Protein AF-A0A556SUE9-F1 (afdb_monomer_lite)

Organism: NCBI:txid1196095

Foldseek 3Di:
DLPVVLVVLVVLLVVLQVLLVVLVVLLVCQVCVVVVVHPHGPDDPVVSVVSNVSSVVSNVVSVVSVVVRPPPDDPPDD

Radius of gyration: 18.41 Å; chains: 1; bounding box: 41×22×58 Å

pLDDT: mean 86.81, std 15.44, range [37.22, 98.5]

Secondary structure (DSSP, 8-state):
-HHHHHHHHHHHHHHHHHHHHHHHHHHHHHHTTTTTT-SS-SS-HHHHHHHHHHHHHHHHHHHHHHHT----------

Structure (mmCIF, N/CA/C/O backbone):
data_AF-A0A556SUE9-F1
#
_entry.id   AF-A0A556SUE9-F1
#
loop_
_atom_site.group_PDB
_atom_site.id
_atom_site.type_symbol
_atom_site.label_atom_id
_atom_site.label_alt_id
_atom_site.label_comp_id
_atom_site.label_asym_id
_atom_site.label_entity_id
_atom_site.label_seq_id
_atom_site.pdbx_PDB_ins_code
_atom_site.Cartn_x
_atom_site.Cartn_y
_atom_site.Cartn_z
_atom_site.occupancy
_atom_site.B_iso_or_equiv
_atom_site.auth_seq_id
_atom_site.auth_comp_id
_atom_site.auth_asym_id
_atom_site.auth_atom_id
_atom_site.pdbx_PDB_model_num
ATOM 1 N N . MET A 1 1 ? -22.030 -9.177 21.072 1.00 48.06 1 MET A N 1
ATOM 2 C CA . MET A 1 1 ? -22.215 -8.596 19.716 1.00 48.06 1 MET A CA 1
ATOM 3 C C . MET A 1 1 ? -20.995 -7.803 19.211 1.00 48.06 1 MET A C 1
ATOM 5 O O . MET A 1 1 ? -20.933 -7.567 18.013 1.00 48.06 1 MET A O 1
ATOM 9 N N . ASN A 1 2 ? -19.990 -7.487 20.046 1.00 56.69 2 ASN A N 1
ATOM 10 C CA . ASN A 1 2 ? -18.765 -6.768 19.633 1.00 56.69 2 ASN A CA 1
ATOM 11 C C . ASN A 1 2 ? -17.823 -7.558 18.707 1.00 56.69 2 ASN A C 1
ATOM 13 O O . ASN A 1 2 ? -17.176 -6.985 17.837 1.00 56.69 2 ASN A O 1
ATOM 17 N N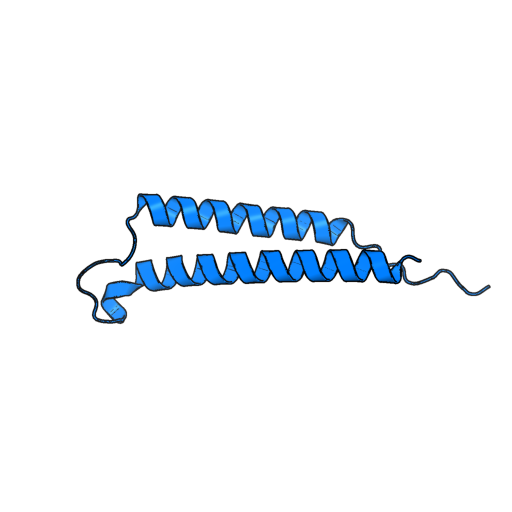 . ASN A 1 3 ? -17.798 -8.886 18.830 1.00 62.00 3 ASN A N 1
ATOM 18 C CA . ASN A 1 3 ? -16.826 -9.728 18.129 1.00 62.00 3 ASN A CA 1
ATOM 19 C C . ASN A 1 3 ? -17.005 -9.732 16.587 1.00 62.00 3 ASN A C 1
ATOM 21 O O . ASN A 1 3 ? -16.037 -9.671 15.838 1.00 62.00 3 ASN A O 1
ATOM 25 N N . ALA A 1 4 ? -18.245 -9.712 16.080 1.00 71.88 4 ALA A N 1
ATOM 26 C CA . ALA A 1 4 ? -18.501 -9.685 14.632 1.00 71.88 4 ALA A CA 1
ATOM 27 C C . ALA A 1 4 ? -18.127 -8.340 13.975 1.00 71.88 4 ALA A C 1
ATOM 29 O O . ALA A 1 4 ? -17.637 -8.320 12.845 1.00 71.88 4 ALA A O 1
ATOM 30 N N . ASN A 1 5 ? -18.319 -7.224 14.688 1.00 79.75 5 ASN A N 1
ATOM 31 C CA . ASN A 1 5 ? -17.916 -5.899 14.212 1.00 79.75 5 ASN A CA 1
ATOM 32 C C . ASN A 1 5 ? -16.392 -5.760 14.180 1.00 79.75 5 ASN A C 1
ATOM 34 O O . ASN A 1 5 ? -15.858 -5.286 13.179 1.00 79.75 5 ASN A O 1
ATOM 38 N N . ASN A 1 6 ? -15.702 -6.244 15.216 1.00 82.81 6 ASN A N 1
ATOM 39 C CA . ASN A 1 6 ? -14.241 -6.247 15.252 1.00 82.81 6 ASN A CA 1
ATOM 40 C C . ASN A 1 6 ? -13.646 -7.130 14.151 1.00 82.81 6 ASN A C 1
ATOM 42 O O . ASN A 1 6 ? -12.747 -6.675 13.457 1.00 82.81 6 ASN A O 1
ATOM 46 N N . HIS A 1 7 ? -14.179 -8.334 13.907 1.00 86.69 7 HIS A N 1
ATOM 47 C CA . HIS A 1 7 ? -13.722 -9.164 12.784 1.00 86.69 7 HIS A CA 1
ATOM 48 C C . HIS A 1 7 ? -13.879 -8.463 11.431 1.00 86.69 7 HIS A C 1
ATOM 50 O O . HIS A 1 7 ? -12.981 -8.525 10.597 1.00 86.69 7 HIS A O 1
ATOM 56 N N . ARG A 1 8 ? -14.997 -7.759 11.205 1.00 88.00 8 ARG A N 1
ATOM 57 C CA . ARG A 1 8 ? -15.192 -6.996 9.965 1.00 88.00 8 ARG A CA 1
ATOM 58 C C . ARG A 1 8 ? -14.182 -5.853 9.835 1.00 88.00 8 ARG A C 1
ATOM 60 O O . ARG A 1 8 ? -13.657 -5.645 8.747 1.00 88.00 8 ARG A O 1
ATOM 67 N N . LEU A 1 9 ? -13.920 -5.122 10.921 1.00 91.06 9 LEU A N 1
ATOM 68 C CA . LEU A 1 9 ? -12.921 -4.050 10.936 1.00 91.06 9 LEU A CA 1
ATOM 69 C C . LEU A 1 9 ? -11.513 -4.595 10.675 1.00 91.06 9 LEU A C 1
ATOM 71 O O . LEU A 1 9 ? -10.818 -4.065 9.818 1.00 91.06 9 LEU A O 1
ATOM 75 N N . ILE A 1 10 ? -11.130 -5.691 11.332 1.00 92.94 10 ILE A N 1
ATOM 76 C CA . ILE A 1 10 ? -9.833 -6.351 11.126 1.00 92.94 10 ILE A CA 1
ATOM 77 C C . ILE A 1 10 ? -9.675 -6.784 9.666 1.00 92.94 10 ILE A C 1
ATOM 79 O O . ILE A 1 10 ? -8.694 -6.408 9.033 1.00 92.94 10 ILE A O 1
ATOM 83 N N . ASN A 1 11 ? -10.668 -7.467 9.090 1.00 94.75 11 ASN A N 1
ATOM 84 C CA . ASN A 1 11 ? -10.611 -7.880 7.684 1.00 94.75 11 ASN A CA 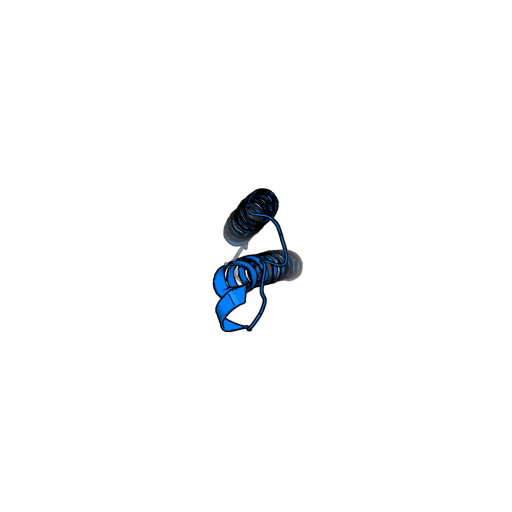1
ATOM 85 C C . ASN A 1 11 ? -10.469 -6.681 6.728 1.00 94.75 11 ASN A C 1
ATOM 87 O O . ASN A 1 11 ? -9.753 -6.757 5.726 1.00 94.75 11 ASN A O 1
ATOM 91 N N . ASN A 1 12 ? -11.149 -5.567 7.019 1.00 95.56 12 ASN A N 1
ATOM 92 C CA . ASN A 1 12 ? -11.054 -4.352 6.211 1.00 95.56 12 ASN A CA 1
ATOM 93 C C . ASN A 1 12 ? -9.659 -3.718 6.298 1.00 95.56 12 ASN A C 1
ATOM 95 O O . ASN A 1 12 ? -9.124 -3.300 5.270 1.00 95.56 12 ASN A O 1
ATOM 99 N N . ILE A 1 13 ? -9.068 -3.681 7.493 1.00 96.75 13 ILE A N 1
ATOM 100 C CA . ILE A 1 13 ? -7.701 -3.202 7.729 1.00 96.75 13 ILE A CA 1
ATOM 101 C C . ILE A 1 13 ? -6.706 -4.077 6.969 1.00 96.75 13 ILE A C 1
ATOM 103 O O . ILE A 1 13 ? -5.915 -3.558 6.186 1.00 96.75 13 ILE A O 1
ATOM 107 N N . GLU A 1 14 ? -6.780 -5.399 7.134 1.00 97.50 14 GLU A N 1
ATOM 108 C CA . GLU A 1 14 ? -5.898 -6.352 6.450 1.00 97.50 14 GLU A CA 1
ATOM 109 C C . GLU A 1 14 ? -5.977 -6.204 4.929 1.00 97.50 14 GLU A C 1
ATOM 111 O O . GLU A 1 14 ? -4.951 -6.170 4.250 1.00 97.50 14 GLU A O 1
ATOM 116 N N . THR A 1 15 ? -7.186 -6.031 4.390 1.00 98.00 15 THR A N 1
ATOM 117 C CA . THR A 1 15 ? -7.393 -5.825 2.953 1.00 98.00 15 THR A CA 1
ATOM 118 C C . THR A 1 15 ? -6.728 -4.539 2.459 1.00 98.00 15 THR A C 1
ATOM 120 O O . THR A 1 15 ? -6.036 -4.566 1.440 1.00 98.00 15 THR A O 1
ATOM 123 N N . LYS A 1 16 ? -6.899 -3.415 3.171 1.00 98.44 16 LYS A N 1
ATOM 124 C CA . LYS A 1 16 ? -6.265 -2.138 2.801 1.00 98.44 16 LYS A CA 1
ATOM 125 C C . LYS A 1 16 ? -4.743 -2.224 2.869 1.00 98.44 16 LYS A C 1
ATOM 127 O O . LYS A 1 16 ? -4.067 -1.792 1.940 1.00 98.44 16 LYS A O 1
ATOM 132 N N . LEU A 1 17 ? -4.207 -2.829 3.929 1.00 98.44 17 LEU A N 1
ATOM 133 C CA . LEU A 1 17 ? -2.765 -3.006 4.094 1.00 98.44 17 LEU A CA 1
ATOM 134 C C . LEU A 1 17 ? -2.176 -3.915 3.008 1.00 98.44 17 LEU A C 1
ATOM 136 O O . LEU A 1 17 ? -1.127 -3.590 2.457 1.00 98.44 17 LEU A O 1
ATOM 140 N N . ALA A 1 18 ? -2.861 -5.000 2.632 1.00 98.31 18 ALA A N 1
ATOM 141 C CA . ALA A 1 18 ? -2.427 -5.876 1.543 1.00 98.31 18 ALA A CA 1
ATOM 142 C C . ALA A 1 18 ? -2.414 -5.156 0.180 1.00 98.31 18 ALA A C 1
ATOM 144 O O . ALA A 1 18 ? -1.489 -5.340 -0.620 1.00 98.31 18 ALA A O 1
ATOM 145 N N . GLN A 1 19 ? -3.412 -4.304 -0.081 1.00 98.12 19 GLN A N 1
ATOM 146 C CA . GLN A 1 19 ? -3.449 -3.472 -1.287 1.00 98.12 19 GLN A CA 1
ATOM 147 C C . GLN A 1 19 ? -2.308 -2.448 -1.295 1.00 98.12 19 GLN A C 1
ATOM 149 O O . GLN A 1 19 ? -1.567 -2.380 -2.275 1.00 98.12 19 GLN A O 1
ATOM 154 N N . ALA A 1 20 ? -2.106 -1.721 -0.192 1.00 98.38 20 ALA A N 1
ATOM 155 C CA . ALA A 1 20 ? -1.016 -0.758 -0.059 1.00 98.38 20 ALA A CA 1
ATOM 156 C C . ALA A 1 20 ? 0.358 -1.425 -0.228 1.00 98.38 20 ALA A C 1
ATOM 158 O O . ALA A 1 20 ? 1.199 -0.929 -0.974 1.00 98.38 20 ALA A O 1
ATOM 159 N N . GLN A 1 21 ? 0.573 -2.591 0.391 1.00 98.19 21 GLN A N 1
ATOM 160 C CA . GLN A 1 21 ? 1.807 -3.364 0.243 1.00 98.19 21 GLN A CA 1
ATOM 161 C C . GLN A 1 21 ? 2.058 -3.764 -1.216 1.00 98.19 21 GLN A C 1
ATOM 163 O O . GLN A 1 21 ? 3.188 -3.674 -1.695 1.00 98.19 21 GLN A O 1
ATOM 168 N N . SER A 1 22 ? 1.011 -4.174 -1.936 1.00 97.31 22 SER A N 1
ATOM 169 C CA . SER A 1 22 ? 1.118 -4.523 -3.355 1.00 97.31 22 SER A CA 1
ATOM 170 C C . SER A 1 22 ? 1.489 -3.307 -4.208 1.00 97.31 22 SER A C 1
ATOM 172 O O . SER A 1 22 ? 2.377 -3.405 -5.049 1.00 97.31 22 SER A O 1
ATOM 174 N N . MET A 1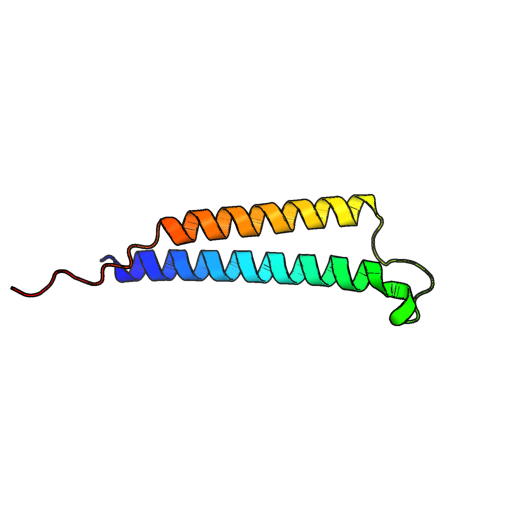 23 ? 0.879 -2.145 -3.956 1.00 97.44 23 MET A N 1
ATOM 175 C CA . MET A 1 23 ? 1.216 -0.894 -4.650 1.00 97.44 23 MET A CA 1
ATOM 176 C C . MET A 1 23 ? 2.653 -0.442 -4.359 1.00 97.44 23 MET A C 1
ATOM 178 O O . MET A 1 23 ? 3.378 -0.080 -5.280 1.00 97.44 23 MET A O 1
ATOM 182 N N . ILE A 1 24 ? 3.096 -0.520 -3.100 1.00 96.81 24 ILE A N 1
ATOM 183 C CA . ILE A 1 24 ? 4.477 -0.204 -2.701 1.00 96.81 24 ILE A CA 1
ATOM 184 C C . ILE A 1 24 ? 5.471 -1.134 -3.391 1.00 96.81 24 ILE A C 1
ATOM 186 O O . ILE A 1 24 ? 6.518 -0.673 -3.841 1.00 96.81 24 ILE A O 1
ATOM 190 N N . LYS A 1 25 ? 5.142 -2.423 -3.521 1.00 95.50 25 LYS A N 1
ATOM 191 C CA . LYS A 1 25 ? 5.980 -3.367 -4.260 1.00 95.50 25 LYS A CA 1
ATOM 192 C C . LYS A 1 25 ? 6.114 -2.965 -5.728 1.00 95.50 25 LYS A C 1
ATOM 194 O O . LYS A 1 25 ? 7.225 -2.893 -6.227 1.00 95.50 25 LYS A O 1
ATOM 199 N N . VAL A 1 26 ? 5.007 -2.622 -6.385 1.00 93.56 26 VAL A N 1
ATOM 200 C CA . VAL A 1 26 ? 5.028 -2.120 -7.768 1.00 93.56 26 VAL A CA 1
ATOM 201 C C . VAL A 1 26 ? 5.892 -0.857 -7.874 1.00 93.56 26 VAL A C 1
ATOM 203 O O . VAL A 1 26 ? 6.703 -0.746 -8.780 1.00 93.56 26 VAL A O 1
ATOM 206 N N . ILE A 1 27 ? 5.802 0.082 -6.932 1.00 94.94 27 ILE A N 1
ATOM 207 C CA . ILE A 1 27 ? 6.667 1.275 -6.926 1.00 94.94 27 ILE A CA 1
ATOM 208 C C . ILE A 1 27 ? 8.149 0.896 -6.787 1.00 94.94 27 ILE A C 1
ATOM 210 O O . ILE A 1 27 ? 8.999 1.453 -7.481 1.00 94.94 27 ILE A O 1
ATOM 214 N N . TRP A 1 28 ? 8.458 -0.038 -5.888 1.00 94.44 28 TRP A N 1
ATOM 215 C CA . TRP A 1 28 ? 9.819 -0.497 -5.626 1.00 94.44 28 TRP A CA 1
ATOM 216 C C . TRP A 1 28 ? 10.429 -1.210 -6.833 1.00 94.44 28 TRP A C 1
ATOM 218 O O . TRP A 1 28 ? 11.531 -0.865 -7.258 1.00 94.44 28 TRP A O 1
ATOM 228 N N . ASP A 1 29 ? 9.701 -2.159 -7.414 1.00 92.81 29 ASP A N 1
ATOM 229 C CA . ASP A 1 29 ? 10.133 -2.900 -8.597 1.00 92.81 29 ASP A CA 1
ATOM 230 C C . ASP A 1 29 ? 10.301 -1.919 -9.778 1.00 92.81 29 ASP A C 1
ATOM 232 O O . ASP A 1 29 ? 11.283 -1.990 -10.516 1.00 92.81 29 ASP A O 1
ATOM 236 N N . ASN A 1 30 ? 9.425 -0.906 -9.897 1.00 93.50 30 ASN A N 1
ATOM 237 C CA . ASN A 1 30 ? 9.532 0.118 -10.943 1.00 93.50 30 ASN A CA 1
ATOM 238 C C . ASN A 1 30 ? 10.761 1.004 -10.770 1.00 93.50 30 ASN A C 1
ATOM 240 O O . ASN A 1 30 ? 11.330 1.465 -11.752 1.00 93.50 30 ASN A O 1
ATOM 244 N N . HIS A 1 31 ? 11.169 1.274 -9.530 1.00 92.19 31 HIS A N 1
ATOM 245 C CA . HIS A 1 31 ? 12.376 2.041 -9.245 1.00 92.19 31 HIS A CA 1
ATOM 246 C C . HIS A 1 31 ? 13.643 1.249 -9.588 1.00 92.19 31 HIS A C 1
ATOM 248 O O . HIS A 1 31 ? 14.606 1.819 -10.102 1.00 92.19 31 HIS A O 1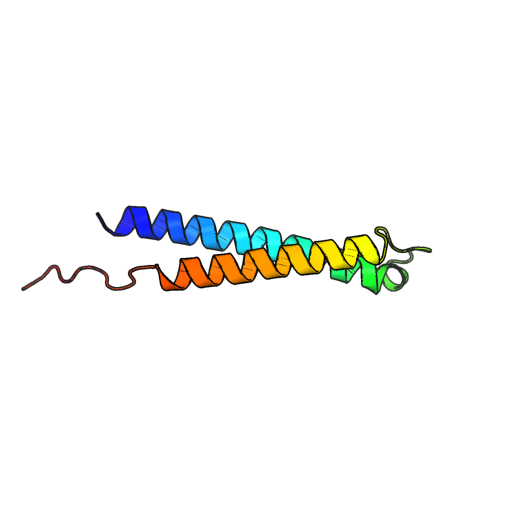
ATOM 254 N N . ASN A 1 32 ? 13.615 -0.065 -9.353 1.00 93.06 32 ASN A N 1
ATOM 255 C CA . ASN A 1 32 ? 14.752 -0.965 -9.535 1.00 93.06 32 ASN A CA 1
ATOM 256 C C . ASN A 1 32 ? 14.723 -1.729 -10.870 1.00 93.06 32 ASN A C 1
ATOM 258 O O . ASN A 1 32 ? 15.445 -2.708 -11.025 1.00 93.06 32 ASN A O 1
ATOM 262 N N . TYR A 1 33 ? 13.944 -1.274 -11.857 1.00 90.88 33 TYR A N 1
ATOM 263 C CA . TYR A 1 33 ? 13.777 -1.939 -13.158 1.00 90.88 33 TYR A CA 1
ATOM 264 C C . TYR A 1 33 ? 15.105 -2.344 -13.830 1.00 90.88 33 TYR A C 1
ATOM 266 O O . TYR A 1 33 ? 15.200 -3.404 -14.447 1.00 90.88 33 TYR A O 1
ATOM 274 N N . LYS A 1 34 ? 16.163 -1.538 -13.663 1.00 89.56 34 LYS A N 1
ATOM 275 C CA . LYS A 1 34 ? 17.500 -1.837 -14.201 1.00 89.56 34 LYS A CA 1
ATOM 276 C C . LYS A 1 34 ? 18.156 -3.050 -13.551 1.00 89.56 34 LYS A C 1
ATOM 278 O O . LYS A 1 34 ? 18.844 -3.798 -14.241 1.00 89.56 34 LYS A O 1
ATOM 283 N N . ASP A 1 35 ? 17.948 -3.248 -12.253 1.00 89.88 35 ASP A N 1
ATOM 284 C CA . ASP A 1 35 ? 18.481 -4.400 -11.521 1.00 89.88 35 ASP A CA 1
ATOM 285 C C . ASP A 1 35 ? 17.774 -5.698 -11.943 1.00 89.88 35 ASP A C 1
ATOM 287 O O . ASP A 1 35 ? 18.352 -6.781 -11.853 1.00 89.88 35 ASP A O 1
ATOM 291 N N . GLU A 1 36 ? 16.557 -5.588 -12.487 1.00 83.25 36 GLU A N 1
ATOM 292 C CA . GLU A 1 36 ? 15.816 -6.693 -13.106 1.00 83.25 36 GLU A CA 1
ATOM 293 C C . GLU A 1 36 ? 16.155 -6.904 -14.594 1.00 83.25 36 GLU A C 1
ATOM 295 O O . GLU A 1 36 ? 15.613 -7.801 -15.242 1.00 83.25 36 GLU A O 1
ATOM 300 N N . GLY A 1 37 ? 17.086 -6.116 -15.143 1.00 87.62 37 GLY A N 1
ATOM 301 C CA . GLY A 1 37 ? 17.524 -6.215 -16.536 1.00 87.62 37 GLY A CA 1
ATOM 302 C C . GLY A 1 37 ? 16.563 -5.586 -17.546 1.00 87.62 37 GLY A C 1
ATOM 303 O O . GLY A 1 37 ? 16.627 -5.931 -18.725 1.00 87.62 37 GLY A O 1
ATOM 304 N N . LEU A 1 38 ? 15.679 -4.689 -17.103 1.00 87.25 38 LEU A N 1
ATOM 305 C CA . LEU A 1 38 ? 14.783 -3.932 -17.976 1.00 87.25 38 LEU A CA 1
ATOM 306 C C . LEU A 1 38 ? 15.452 -2.637 -18.461 1.00 87.25 38 LEU A C 1
ATOM 308 O O . LEU A 1 38 ? 16.161 -1.963 -17.709 1.00 87.25 38 LEU A O 1
ATOM 312 N N . ASP A 1 39 ? 15.187 -2.272 -19.717 1.00 90.81 39 ASP A N 1
ATOM 313 C CA . ASP A 1 39 ? 15.735 -1.060 -20.344 1.00 90.81 39 ASP A CA 1
ATOM 314 C C . ASP A 1 39 ? 15.015 0.220 -19.886 1.00 90.81 39 ASP A C 1
ATOM 316 O O . ASP A 1 39 ? 15.619 1.295 -19.828 1.00 90.81 39 ASP A O 1
ATOM 320 N N . GLU A 1 40 ? 13.737 0.102 -19.524 1.00 91.75 40 GLU A N 1
ATOM 321 C CA . GLU A 1 40 ? 12.871 1.198 -19.093 1.00 91.75 40 GLU A CA 1
ATOM 322 C C . GLU A 1 40 ? 11.947 0.764 -17.938 1.00 91.75 40 GLU A C 1
ATOM 324 O O . GLU A 1 40 ? 11.690 -0.434 -17.774 1.00 91.75 40 GLU A O 1
ATOM 329 N N . PRO A 1 41 ? 11.474 1.711 -17.103 1.00 89.56 41 PRO A N 1
ATOM 330 C CA . PRO A 1 41 ? 10.484 1.414 -16.073 1.00 89.56 41 PRO A CA 1
ATOM 331 C C . PRO A 1 41 ? 9.158 0.973 -16.705 1.00 89.56 41 PRO A C 1
ATOM 333 O O . PRO A 1 41 ? 8.793 1.414 -17.792 1.00 89.56 41 PRO A O 1
ATOM 336 N N . PHE A 1 42 ? 8.408 0.121 -16.008 1.00 88.19 42 PHE A N 1
ATOM 337 C CA . PHE A 1 42 ? 7.129 -0.403 -16.496 1.00 88.19 42 PHE A CA 1
ATOM 338 C C . PHE A 1 42 ? 5.942 0.546 -16.264 1.00 88.19 42 PHE A C 1
ATOM 340 O O . PHE A 1 42 ? 4.884 0.350 -16.861 1.00 88.19 42 PHE A O 1
ATOM 347 N N . ILE A 1 43 ? 6.095 1.557 -15.401 1.00 89.88 43 ILE A N 1
ATOM 348 C CA . ILE A 1 43 ? 5.179 2.698 -15.279 1.00 89.88 43 ILE A CA 1
ATOM 349 C C . ILE A 1 43 ? 5.948 4.019 -15.222 1.00 89.88 43 ILE A C 1
ATOM 351 O O . ILE A 1 43 ? 7.051 4.109 -14.673 1.00 89.88 43 ILE A O 1
ATOM 355 N N . ASP A 1 44 ? 5.317 5.075 -15.724 1.00 90.06 44 ASP A N 1
ATOM 356 C CA . ASP A 1 44 ? 5.884 6.417 -15.736 1.00 90.06 44 ASP A CA 1
ATOM 357 C C . ASP A 1 44 ? 6.018 6.995 -14.317 1.00 90.06 44 ASP A C 1
ATOM 359 O O . ASP A 1 44 ? 5.359 6.581 -13.354 1.00 90.06 44 ASP A O 1
ATOM 363 N N . HIS A 1 45 ? 6.859 8.024 -14.173 1.00 80.50 45 HIS A N 1
ATOM 364 C CA . HIS A 1 45 ? 7.073 8.676 -12.880 1.00 80.50 45 HIS A CA 1
ATOM 365 C C . HIS A 1 45 ? 5.770 9.267 -12.306 1.00 80.50 45 HIS A C 1
ATOM 367 O O . HIS A 1 45 ? 5.518 9.130 -11.105 1.00 80.50 45 HIS A O 1
ATOM 373 N N . CYS A 1 46 ? 4.934 9.902 -13.135 1.00 82.69 46 CYS A N 1
ATOM 374 C CA . CYS A 1 46 ? 3.655 10.466 -12.691 1.00 82.69 46 CYS A CA 1
ATOM 375 C C . CYS A 1 46 ? 2.734 9.384 -12.110 1.00 82.69 46 CYS A C 1
ATOM 377 O O . CYS A 1 46 ? 2.175 9.568 -11.029 1.00 82.69 46 CYS A O 1
ATOM 379 N N . ASP A 1 47 ? 2.643 8.233 -12.775 1.00 90.38 47 ASP A N 1
ATOM 380 C CA . ASP A 1 47 ? 1.825 7.109 -12.318 1.00 90.38 47 ASP A CA 1
ATOM 381 C C . ASP A 1 47 ? 2.390 6.480 -11.046 1.00 90.38 47 ASP A C 1
ATOM 383 O O . ASP A 1 47 ? 1.643 6.182 -10.118 1.00 90.38 47 ASP A O 1
ATOM 387 N N . THR A 1 48 ? 3.717 6.388 -10.935 1.00 92.38 48 THR A N 1
ATOM 388 C CA . THR A 1 48 ? 4.388 5.966 -9.696 1.00 92.38 48 THR A CA 1
ATOM 389 C C . THR A 1 48 ? 4.022 6.882 -8.520 1.00 92.38 48 THR A C 1
ATOM 391 O O . THR A 1 48 ? 3.746 6.404 -7.419 1.00 92.38 48 THR A O 1
ATOM 394 N N . GLY A 1 49 ? 3.976 8.200 -8.746 1.00 92.12 49 GLY A N 1
ATOM 395 C CA . GLY A 1 49 ? 3.552 9.176 -7.738 1.00 92.12 49 GLY A CA 1
ATOM 396 C C . GLY A 1 49 ? 2.092 8.995 -7.314 1.00 92.12 49 GLY A C 1
ATOM 397 O O . GLY A 1 49 ? 1.797 9.020 -6.119 1.00 92.12 49 GLY A O 1
ATOM 398 N N . ASN A 1 50 ? 1.199 8.739 -8.274 1.00 95.06 50 ASN A N 1
ATOM 399 C CA . ASN A 1 50 ? -0.211 8.449 -8.005 1.00 95.06 50 ASN A CA 1
ATOM 400 C C . ASN A 1 50 ? -0.386 7.155 -7.194 1.00 95.06 50 ASN A C 1
ATOM 402 O O . ASN A 1 50 ? -1.169 7.133 -6.244 1.00 95.06 50 ASN A O 1
ATOM 406 N N . LEU A 1 51 ? 0.364 6.093 -7.522 1.00 95.69 51 LEU A N 1
ATOM 407 C CA . LEU A 1 51 ? 0.357 4.853 -6.740 1.00 95.69 51 LEU A CA 1
ATOM 408 C C . LEU A 1 51 ? 0.846 5.085 -5.306 1.00 95.69 51 LEU A C 1
ATOM 410 O O . LEU A 1 51 ? 0.279 4.515 -4.377 1.00 95.69 51 LEU A O 1
ATOM 414 N N . LEU A 1 52 ? 1.881 5.912 -5.113 1.00 96.12 52 LEU A N 1
ATOM 415 C CA . LEU A 1 52 ? 2.411 6.193 -3.778 1.00 96.12 52 LEU A CA 1
ATOM 416 C C . LEU A 1 52 ? 1.384 6.935 -2.919 1.00 96.12 52 LEU A C 1
ATOM 418 O O . LEU A 1 52 ? 1.202 6.596 -1.752 1.00 96.12 52 LEU A O 1
ATOM 422 N N . TRP A 1 53 ? 0.697 7.913 -3.510 1.00 97.75 53 TRP A N 1
ATOM 423 C CA . TRP A 1 53 ? -0.416 8.611 -2.869 1.00 97.75 53 TRP A CA 1
ATOM 424 C C . TRP A 1 53 ? -1.536 7.647 -2.472 1.00 97.75 53 TRP A C 1
ATOM 426 O O . TRP A 1 53 ? -1.900 7.590 -1.302 1.00 97.75 53 TRP A O 1
ATOM 436 N N . ALA A 1 54 ? -2.011 6.822 -3.410 1.00 97.69 54 ALA A N 1
ATOM 437 C CA . ALA A 1 54 ? -3.073 5.854 -3.142 1.00 97.69 54 ALA A CA 1
ATOM 438 C C . ALA A 1 54 ? -2.686 4.833 -2.054 1.00 97.69 54 ALA A C 1
ATOM 440 O O . ALA A 1 54 ? -3.505 4.490 -1.202 1.00 97.69 54 ALA A O 1
ATOM 441 N N . ALA A 1 55 ? -1.434 4.365 -2.045 1.00 98.00 55 ALA A N 1
ATOM 442 C CA . ALA A 1 55 ? -0.927 3.486 -0.993 1.00 98.00 55 ALA A CA 1
ATOM 443 C C . ALA A 1 55 ? -0.908 4.183 0.379 1.00 98.00 55 ALA A C 1
ATOM 445 O O . ALA A 1 55 ? -1.258 3.562 1.383 1.00 98.00 55 ALA A O 1
ATOM 446 N N . GLY A 1 56 ? -0.529 5.464 0.420 1.00 98.00 56 GLY A N 1
ATOM 447 C CA . GLY A 1 56 ? -0.571 6.293 1.624 1.00 98.00 56 GLY A CA 1
ATOM 448 C C . GLY A 1 56 ? -1.987 6.440 2.184 1.00 98.00 56 GLY A C 1
ATOM 449 O O . GLY A 1 56 ? -2.194 6.164 3.366 1.00 98.00 56 GLY A O 1
ATOM 450 N N . ASP A 1 57 ? -2.959 6.773 1.331 1.00 98.44 57 ASP A N 1
ATOM 451 C CA . ASP A 1 57 ? -4.372 6.905 1.714 1.00 98.44 57 ASP A CA 1
ATOM 452 C C . ASP A 1 57 ? -4.919 5.598 2.313 1.00 98.44 57 ASP A C 1
ATOM 454 O O . ASP A 1 57 ? -5.560 5.601 3.365 1.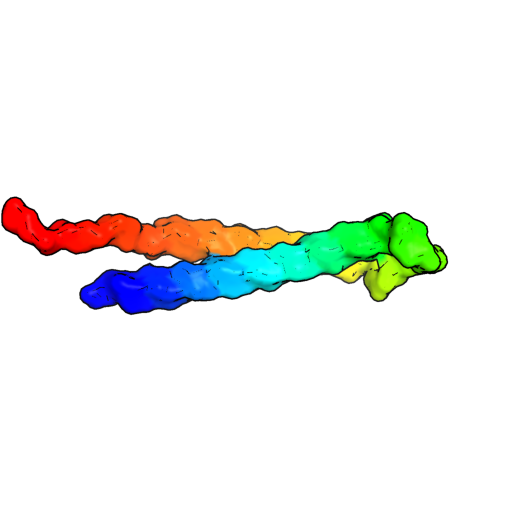00 98.44 57 ASP A O 1
ATOM 458 N N . LEU A 1 58 ? -4.603 4.452 1.697 1.00 98.44 58 LEU A N 1
ATOM 459 C CA . LEU A 1 58 ? -5.007 3.136 2.204 1.00 98.44 58 LEU A CA 1
ATOM 460 C C . LEU A 1 58 ? -4.426 2.834 3.593 1.00 98.44 58 LEU A C 1
ATOM 462 O O . LEU A 1 58 ? -5.122 2.260 4.435 1.00 98.44 58 LEU A O 1
ATOM 466 N N . ILE A 1 59 ? -3.167 3.206 3.841 1.00 98.50 59 ILE A N 1
ATOM 467 C CA . ILE A 1 59 ? -2.514 3.029 5.145 1.00 98.50 59 ILE A CA 1
ATOM 468 C C . ILE A 1 59 ? -3.149 3.950 6.190 1.00 98.50 59 ILE A C 1
ATOM 470 O O . ILE A 1 59 ? -3.418 3.506 7.309 1.00 98.50 59 ILE A O 1
ATOM 474 N N . GLU A 1 60 ? -3.414 5.210 5.840 1.00 98.19 60 GLU A N 1
ATOM 475 C CA . GLU A 1 60 ? -4.056 6.167 6.742 1.00 98.19 60 GLU A CA 1
ATOM 476 C C . GLU A 1 60 ? -5.467 5.703 7.131 1.00 98.19 60 GLU A C 1
ATOM 478 O O . GLU A 1 60 ? -5.821 5.703 8.314 1.00 98.19 60 GLU A O 1
ATOM 483 N N . ASP A 1 61 ? -6.258 5.240 6.165 1.00 97.56 61 ASP A N 1
ATOM 484 C CA . ASP A 1 61 ? -7.603 4.730 6.416 1.00 97.56 61 ASP A CA 1
ATOM 485 C C . ASP A 1 61 ? -7.588 3.436 7.236 1.00 97.56 61 ASP A C 1
ATOM 487 O O . ASP A 1 61 ? -8.392 3.279 8.158 1.00 97.56 61 ASP A O 1
ATOM 491 N N . ALA A 1 62 ? -6.646 2.525 6.966 1.00 97.38 62 ALA A N 1
ATOM 492 C CA . ALA A 1 62 ? -6.446 1.328 7.782 1.00 97.38 62 ALA A CA 1
ATOM 493 C C . ALA A 1 62 ? -6.096 1.689 9.235 1.00 97.38 62 ALA A C 1
ATOM 495 O O . ALA A 1 62 ? -6.622 1.092 10.175 1.00 97.38 62 ALA A O 1
ATOM 496 N N . TYR A 1 63 ? -5.253 2.704 9.437 1.00 95.81 63 TYR A N 1
ATOM 497 C CA . TYR A 1 63 ? -4.906 3.187 10.769 1.00 95.81 63 TYR A CA 1
ATOM 498 C C . TYR A 1 63 ? -6.111 3.807 11.488 1.00 95.81 63 TYR A C 1
ATOM 500 O O . TYR A 1 63 ? -6.364 3.486 12.649 1.00 95.81 63 TYR A O 1
ATOM 508 N N . LYS A 1 64 ? -6.915 4.633 10.808 1.00 94.75 64 LYS A N 1
ATOM 509 C CA . LYS A 1 64 ? -8.156 5.183 11.382 1.00 94.75 64 LYS A CA 1
ATOM 510 C C . LYS A 1 64 ? -9.139 4.081 11.780 1.00 94.75 64 LYS A C 1
ATOM 512 O O . LYS A 1 64 ? -9.760 4.174 12.836 1.00 94.75 64 LYS A O 1
ATOM 517 N N . GLU A 1 65 ? -9.282 3.034 10.968 1.00 93.25 65 GLU A N 1
ATOM 518 C CA . GLU A 1 65 ? -10.129 1.882 11.297 1.00 93.25 65 GLU A CA 1
ATOM 519 C C . GLU A 1 65 ? -9.594 1.081 12.488 1.00 93.25 65 GLU A C 1
ATOM 521 O O . GLU A 1 65 ? -10.386 0.671 13.336 1.00 93.25 65 GLU A O 1
ATOM 526 N N . LEU A 1 66 ? -8.271 0.920 12.604 1.00 92.56 66 LEU A N 1
ATOM 527 C CA . LEU A 1 66 ? -7.631 0.267 13.748 1.00 92.56 66 LEU A CA 1
ATOM 528 C C . LEU A 1 66 ? -7.968 0.971 15.068 1.00 92.56 66 LEU A C 1
ATOM 530 O O . LEU A 1 66 ? -8.265 0.304 16.056 1.00 92.56 66 LEU A O 1
ATOM 534 N N . LEU A 1 67 ? -7.976 2.308 15.079 1.00 90.44 67 LEU A N 1
ATOM 535 C CA . LEU A 1 67 ? -8.339 3.099 16.262 1.00 90.44 67 LEU A CA 1
ATOM 536 C C . LEU A 1 67 ? -9.803 2.908 16.694 1.00 90.44 67 LEU A C 1
ATOM 538 O O . LEU A 1 67 ? -10.140 3.195 17.840 1.00 90.44 67 LEU A O 1
ATOM 542 N N . ASN A 1 68 ? -10.662 2.418 15.796 1.00 87.19 68 ASN A N 1
ATOM 543 C CA . ASN A 1 68 ? -12.070 2.139 16.072 1.00 87.19 68 ASN A CA 1
ATOM 544 C C . ASN A 1 68 ? -12.324 0.692 16.527 1.00 87.19 68 ASN A C 1
ATOM 546 O O . ASN A 1 68 ? -13.477 0.340 16.788 1.00 87.19 68 ASN A O 1
ATOM 550 N N . ILE A 1 69 ? -11.294 -0.159 16.608 1.00 85.44 69 ILE A N 1
ATOM 551 C CA . ILE A 1 69 ? -11.448 -1.516 17.138 1.00 85.44 69 ILE A CA 1
ATOM 552 C C . ILE A 1 69 ? -11.617 -1.450 18.655 1.00 85.44 69 ILE A C 1
ATOM 554 O O . ILE A 1 69 ? -10.751 -0.967 19.387 1.00 85.44 69 ILE A O 1
ATOM 558 N N . ASP A 1 70 ? -12.729 -2.003 19.136 1.00 76.62 70 ASP A N 1
ATOM 559 C CA . ASP A 1 70 ? -12.968 -2.166 20.563 1.00 76.62 70 ASP A CA 1
ATOM 560 C C . ASP A 1 70 ? -12.215 -3.397 21.081 1.00 76.62 70 ASP A C 1
ATOM 562 O O . ASP A 1 70 ? -12.726 -4.517 21.072 1.00 76.62 70 ASP A O 1
ATOM 566 N N . PHE A 1 71 ? -10.967 -3.201 21.506 1.00 68.44 71 PHE A N 1
ATOM 567 C CA . PHE A 1 71 ? -10.145 -4.261 22.097 1.00 68.44 71 PHE A CA 1
ATOM 568 C C . PHE A 1 71 ? -10.584 -4.661 23.512 1.00 68.44 71 PHE A C 1
ATOM 570 O O . PHE A 1 71 ? -10.035 -5.622 24.059 1.00 68.44 71 PHE A O 1
ATOM 577 N N . LYS A 1 72 ? -11.558 -3.966 24.124 1.00 64.81 72 LYS A N 1
ATOM 578 C CA . LYS A 1 72 ? -12.135 -4.406 25.394 1.00 64.81 72 LYS A CA 1
ATOM 579 C C . LYS A 1 72 ? -13.063 -5.583 25.115 1.00 64.81 72 LYS A C 1
ATOM 581 O O . LYS A 1 72 ? -14.264 -5.446 24.897 1.00 64.81 72 LYS A O 1
ATOM 586 N N . GLY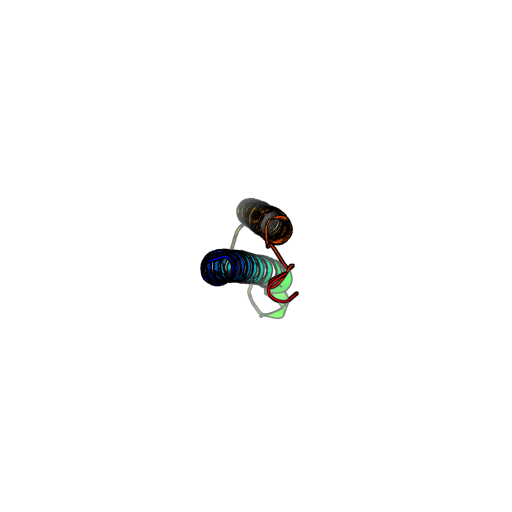 A 1 73 ? -12.469 -6.771 25.105 1.00 51.41 73 GLY A N 1
ATOM 587 C CA . GLY A 1 73 ? -13.215 -8.004 25.278 1.00 51.41 73 GLY A CA 1
ATOM 588 C C . GLY A 1 73 ? -13.976 -7.918 26.593 1.00 51.41 73 GLY A C 1
ATOM 589 O O . GLY A 1 73 ? -13.352 -7.762 27.634 1.00 51.41 73 GLY A O 1
ATOM 590 N N . ASP A 1 74 ? -15.304 -7.961 26.504 1.00 49.06 74 ASP A N 1
ATOM 591 C CA . ASP A 1 74 ? -16.219 -8.359 27.566 1.00 49.06 74 ASP A CA 1
ATOM 592 C C . ASP A 1 74 ? -15.779 -7.983 28.998 1.00 49.06 74 ASP A C 1
ATOM 594 O O . ASP A 1 74 ? -15.174 -8.785 29.709 1.00 49.06 74 ASP A O 1
ATOM 598 N N . GLU A 1 75 ? -16.263 -6.849 29.513 1.00 50.97 75 GLU A N 1
ATOM 599 C CA . GLU A 1 75 ? -16.666 -6.797 30.928 1.00 50.97 75 GLU A CA 1
ATOM 600 C C . GLU A 1 75 ? -17.910 -7.702 31.112 1.00 50.97 75 GLU A C 1
ATOM 602 O O . GLU A 1 75 ? -18.991 -7.255 31.471 1.00 50.97 75 GLU A O 1
ATOM 607 N N . ASN A 1 76 ? -17.782 -8.995 30.801 1.00 48.31 76 ASN A N 1
ATOM 608 C CA . ASN A 1 76 ? -18.710 -10.040 31.212 1.00 48.31 76 ASN A CA 1
ATOM 609 C C . ASN A 1 76 ? -17.954 -10.942 32.181 1.00 48.31 76 ASN A C 1
ATOM 611 O O . ASN A 1 76 ? -17.419 -11.974 31.782 1.00 48.31 76 ASN A O 1
ATOM 615 N N . ASN A 1 77 ? -17.860 -10.504 33.438 1.00 37.47 77 ASN A N 1
ATOM 616 C CA . ASN A 1 77 ? -18.154 -11.302 34.632 1.00 37.47 77 ASN A CA 1
ATOM 617 C C . ASN A 1 77 ? -17.793 -10.508 35.900 1.00 37.47 77 ASN A C 1
ATOM 619 O O . ASN A 1 77 ? -16.617 -10.391 36.223 1.00 37.47 77 ASN A O 1
ATOM 623 N N . ALA A 1 78 ? -18.857 -10.059 36.579 1.00 37.22 78 ALA A N 1
ATOM 624 C CA . ALA A 1 78 ? -19.044 -9.921 38.032 1.00 37.22 78 ALA A CA 1
ATOM 625 C C . ALA A 1 78 ? -18.061 -9.076 38.864 1.00 37.22 78 ALA A C 1
ATOM 627 O O . ALA A 1 78 ? -16.895 -9.481 39.052 1.00 37.22 78 ALA A O 1
#

Sequence (78 aa):
MNNANNHRLINNIETKLAQAQSMIKVIWDNHNYKDEGLDEPFIDHCDTGNLLWAAGDLIEDAYKELLNIDFKGDENNA